Protein AF-A0A5C5ZCF5-F1 (afdb_monomer_lite)

Radius of gyration: 20.52 Å; chains: 1; bounding box: 56×76×34 Å

Structure (mmCIF, N/CA/C/O backbone):
data_AF-A0A5C5ZCF5-F1
#
_entry.id   AF-A0A5C5ZCF5-F1
#
loop_
_atom_site.group_PDB
_atom_site.id
_atom_site.type_symbol
_atom_site.label_atom_id
_atom_site.label_alt_id
_atom_site.label_comp_id
_atom_site.label_asym_id
_atom_site.label_entity_id
_atom_site.label_seq_id
_atom_site.pdbx_PDB_ins_code
_atom_site.Cartn_x
_atom_site.Cartn_y
_atom_site.Cartn_z
_atom_site.occupancy
_atom_site.B_iso_or_equiv
_atom_site.auth_seq_id
_atom_site.auth_comp_id
_atom_site.auth_asym_id
_atom_site.auth_atom_id
_atom_site.pdbx_PDB_model_num
ATOM 1 N N . MET A 1 1 ? 42.277 56.456 14.466 1.00 40.09 1 MET A N 1
ATOM 2 C CA . MET A 1 1 ? 41.122 57.113 13.826 1.00 40.09 1 MET A CA 1
ATOM 3 C C . MET A 1 1 ? 40.546 56.135 12.824 1.00 40.09 1 MET A C 1
ATOM 5 O O . MET A 1 1 ? 41.273 55.761 11.919 1.00 40.09 1 MET A O 1
ATOM 9 N N . ALA A 1 2 ? 39.289 55.766 13.077 1.00 39.72 2 ALA A N 1
ATOM 10 C CA . ALA A 1 2 ? 38.264 55.241 12.176 1.00 39.72 2 ALA A CA 1
ATOM 11 C C . ALA A 1 2 ? 38.508 53.927 11.408 1.00 39.72 2 ALA A C 1
ATOM 13 O O . ALA A 1 2 ? 39.252 53.865 10.434 1.00 39.72 2 ALA A O 1
ATOM 14 N N . ASP A 1 3 ? 37.764 52.931 11.889 1.00 44.78 3 ASP A N 1
ATOM 15 C CA . ASP A 1 3 ? 37.125 51.783 11.245 1.00 44.78 3 ASP A CA 1
ATOM 16 C C . ASP A 1 3 ? 36.861 51.855 9.736 1.00 44.78 3 ASP A C 1
ATOM 18 O O . ASP A 1 3 ? 36.476 52.898 9.207 1.00 44.78 3 ASP A O 1
ATOM 22 N N . SER A 1 4 ? 36.898 50.682 9.092 1.00 48.44 4 SER A N 1
ATOM 23 C CA . SER A 1 4 ? 35.783 50.180 8.270 1.00 48.44 4 SER A CA 1
ATOM 24 C C . SER A 1 4 ? 35.923 48.671 8.041 1.00 48.44 4 SER A C 1
ATOM 26 O O . SER A 1 4 ? 36.793 48.210 7.304 1.00 48.44 4 SER A O 1
ATOM 28 N N . GLU A 1 5 ? 35.039 47.922 8.698 1.00 48.03 5 GLU A N 1
ATOM 29 C CA . GLU A 1 5 ? 34.629 46.556 8.372 1.00 48.03 5 GLU A CA 1
ATOM 30 C C . GLU A 1 5 ? 33.968 46.494 6.988 1.00 48.03 5 GLU A C 1
ATOM 32 O O . GLU A 1 5 ? 33.238 47.412 6.614 1.00 48.03 5 GLU A O 1
ATOM 37 N N . THR A 1 6 ? 34.102 45.368 6.280 1.00 48.59 6 THR A N 1
ATOM 38 C CA . THR A 1 6 ? 32.954 44.750 5.588 1.00 48.59 6 THR A CA 1
ATOM 39 C C . THR A 1 6 ? 33.188 43.242 5.409 1.00 48.59 6 THR A C 1
ATOM 41 O O . THR A 1 6 ? 33.956 42.814 4.549 1.00 48.59 6 THR A O 1
ATOM 44 N N . GLU A 1 7 ? 32.504 42.436 6.223 1.00 46.28 7 GLU A N 1
ATOM 45 C CA . GLU A 1 7 ? 32.119 41.055 5.902 1.00 46.28 7 GLU A CA 1
ATOM 46 C C . GLU A 1 7 ? 30.959 41.045 4.888 1.00 46.28 7 GLU A C 1
ATOM 48 O O . GLU A 1 7 ? 30.060 41.881 4.981 1.00 46.28 7 GLU A O 1
ATOM 53 N N . ASN A 1 8 ? 30.933 40.065 3.974 1.00 44.69 8 ASN A N 1
ATOM 54 C CA . ASN A 1 8 ? 29.743 39.294 3.546 1.00 44.69 8 ASN A CA 1
ATOM 55 C C . ASN A 1 8 ? 30.145 38.350 2.394 1.00 44.69 8 ASN A C 1
ATOM 57 O O . ASN A 1 8 ? 30.668 38.793 1.380 1.00 44.69 8 ASN A O 1
ATOM 61 N N . LYS A 1 9 ? 30.133 37.028 2.606 1.00 41.59 9 LYS A N 1
ATOM 62 C CA . LYS A 1 9 ? 29.001 36.081 2.491 1.00 41.59 9 LYS A CA 1
ATOM 63 C C . LYS A 1 9 ? 28.626 35.708 1.048 1.00 41.59 9 LYS A C 1
ATOM 65 O O . LYS A 1 9 ? 28.155 36.545 0.290 1.00 41.59 9 LYS A O 1
ATOM 70 N N . ALA A 1 10 ? 28.658 34.390 0.831 1.00 39.53 10 ALA A N 1
ATOM 71 C CA . ALA A 1 10 ? 27.589 33.561 0.263 1.00 39.53 10 ALA A CA 1
ATOM 72 C C . ALA A 1 10 ? 27.870 32.847 -1.072 1.00 39.53 10 ALA A C 1
ATOM 74 O O . ALA A 1 10 ? 28.070 33.462 -2.112 1.00 39.53 10 ALA A O 1
ATOM 75 N N . ASN A 1 11 ? 27.667 31.528 -0.975 1.00 41.69 11 ASN A N 1
ATOM 76 C CA . ASN A 1 11 ? 27.017 30.647 -1.941 1.00 41.69 11 ASN A CA 1
ATOM 77 C C . ASN A 1 11 ? 27.797 30.243 -3.192 1.00 41.69 11 ASN A C 1
ATOM 79 O O . ASN A 1 11 ? 27.479 30.659 -4.304 1.00 41.69 11 ASN A O 1
ATOM 83 N N . GLU A 1 12 ? 28.675 29.257 -3.023 1.00 41.84 12 GLU A N 1
ATOM 84 C CA . GLU A 1 12 ? 28.749 28.186 -4.015 1.00 41.84 12 GLU A CA 1
ATOM 85 C C . GLU A 1 12 ? 27.513 27.302 -3.823 1.00 41.84 12 GLU A C 1
ATOM 87 O O . GLU A 1 12 ? 27.384 26.560 -2.852 1.00 41.84 12 GLU A O 1
ATOM 92 N N . ALA A 1 13 ? 26.539 27.486 -4.711 1.00 44.12 13 ALA A N 1
ATOM 93 C CA . ALA A 1 13 ? 25.426 26.570 -4.854 1.00 44.12 13 ALA A CA 1
ATOM 94 C C . ALA A 1 13 ? 25.980 25.236 -5.367 1.00 44.12 13 ALA A C 1
ATOM 96 O O . ALA A 1 13 ? 26.372 25.137 -6.531 1.00 44.12 13 ALA A O 1
ATOM 97 N N . GLU A 1 14 ? 26.006 24.220 -4.505 1.00 42.81 14 GLU A N 1
ATOM 98 C CA . GLU A 1 14 ? 26.050 22.829 -4.943 1.00 42.81 14 GLU A CA 1
ATOM 99 C C . GLU A 1 14 ? 24.808 22.580 -5.803 1.00 42.81 14 GLU A C 1
ATOM 101 O O . GLU A 1 14 ? 23.686 22.432 -5.319 1.00 42.81 14 GLU A O 1
ATOM 106 N N . GLN A 1 15 ? 25.008 22.610 -7.117 1.00 41.00 15 GLN A N 1
ATOM 107 C CA . GLN A 1 15 ? 24.071 22.050 -8.073 1.00 41.00 15 GLN A CA 1
ATOM 108 C C . GLN A 1 15 ? 24.163 20.532 -7.939 1.00 41.00 15 GLN A C 1
ATOM 110 O O . GLN A 1 15 ? 25.012 19.894 -8.559 1.00 41.00 15 GLN A O 1
ATOM 115 N N . THR A 1 16 ? 23.305 19.954 -7.102 1.00 42.56 16 THR A N 1
ATOM 116 C CA . THR A 1 16 ? 23.025 18.520 -7.157 1.00 42.56 16 THR A CA 1
ATOM 117 C C . THR A 1 16 ? 22.514 18.212 -8.568 1.00 42.56 16 THR A C 1
ATOM 119 O O . THR A 1 16 ? 21.609 18.914 -9.035 1.00 42.56 16 THR A O 1
ATOM 122 N N . PRO A 1 17 ? 23.074 1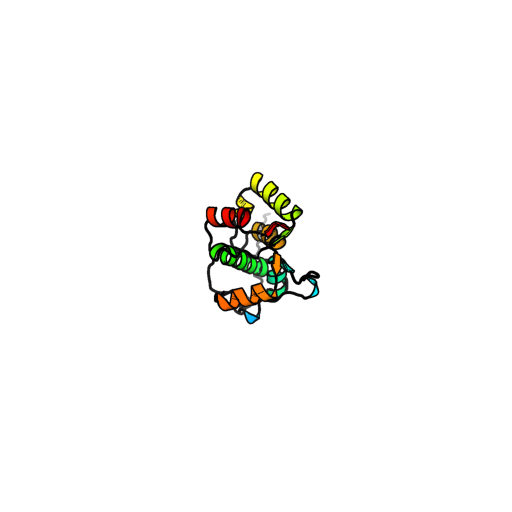7.223 -9.285 1.00 45.00 17 PRO A N 1
ATOM 123 C CA . PRO A 1 17 ? 22.529 16.831 -10.571 1.00 45.00 17 PRO A CA 1
ATOM 124 C C . PRO A 1 17 ? 21.092 16.363 -10.347 1.00 45.00 17 PRO A C 1
ATOM 126 O O . PRO A 1 17 ? 20.845 15.470 -9.540 1.00 45.00 17 PRO A O 1
ATOM 129 N N . GLU A 1 18 ? 20.148 16.989 -11.044 1.00 49.78 18 GLU A N 1
ATOM 130 C CA . GLU A 1 18 ? 18.781 16.500 -11.185 1.00 49.78 18 GLU A CA 1
ATOM 131 C C . GLU A 1 18 ? 18.866 15.210 -12.010 1.00 49.78 18 GLU A C 1
ATOM 133 O O . GLU A 1 18 ? 18.818 15.209 -13.241 1.00 49.78 18 GLU A O 1
ATOM 138 N N . GLU A 1 19 ? 19.161 14.112 -11.318 1.00 48.47 19 GLU A N 1
ATOM 139 C CA . GLU A 1 19 ? 19.247 12.784 -11.897 1.00 48.47 19 GLU A CA 1
ATOM 140 C C . GLU A 1 19 ? 17.860 12.459 -12.451 1.00 48.47 19 GLU A C 1
ATOM 142 O O . GLU A 1 19 ? 16.873 12.386 -11.719 1.00 48.47 19 GLU A O 1
ATOM 147 N N . ALA A 1 20 ? 17.763 12.378 -13.778 1.00 47.31 20 ALA A N 1
ATOM 148 C CA . ALA A 1 20 ? 16.520 12.082 -14.465 1.00 47.31 20 ALA A CA 1
ATOM 149 C C . ALA A 1 20 ? 16.037 10.691 -14.035 1.00 47.31 20 ALA A C 1
ATOM 151 O O . ALA A 1 20 ? 16.487 9.676 -14.570 1.00 47.31 20 ALA A O 1
ATOM 152 N N . VAL A 1 21 ? 15.135 10.657 -13.051 1.00 57.56 21 VAL A N 1
ATOM 153 C CA . VAL A 1 21 ? 14.506 9.438 -12.541 1.00 57.56 21 VAL A CA 1
ATOM 154 C C . VAL A 1 21 ? 13.840 8.740 -13.721 1.00 57.56 21 VAL A C 1
ATOM 156 O O . VAL A 1 21 ? 12.888 9.257 -14.315 1.00 57.56 21 VAL A O 1
ATOM 159 N N . GLN A 1 22 ? 14.374 7.582 -14.111 1.00 59.97 22 GLN A N 1
ATOM 160 C CA . GLN A 1 22 ? 13.768 6.797 -15.176 1.00 59.97 22 GLN A CA 1
ATOM 161 C C . GLN A 1 22 ? 12.351 6.390 -14.748 1.00 59.97 22 GLN A C 1
ATOM 163 O O . GLN A 1 22 ? 12.133 6.015 -13.594 1.00 59.97 22 GLN A O 1
ATOM 168 N N . PRO A 1 23 ? 11.356 6.481 -15.645 1.00 75.56 23 PRO A N 1
ATOM 169 C CA . PRO A 1 23 ? 9.981 6.199 -15.277 1.00 75.56 23 PRO A CA 1
ATOM 170 C C . PRO A 1 23 ? 9.802 4.713 -14.940 1.00 75.56 23 PRO A C 1
ATOM 172 O O . PRO A 1 23 ? 9.910 3.862 -15.819 1.00 75.56 23 PRO A O 1
ATOM 175 N N . LEU A 1 24 ? 9.476 4.420 -13.676 1.00 83.62 24 LEU A N 1
ATOM 176 C CA . LEU A 1 24 ? 9.179 3.063 -13.201 1.00 83.62 24 LEU A CA 1
ATOM 177 C C . LEU A 1 24 ? 8.043 2.405 -13.998 1.00 83.62 24 LEU A C 1
ATOM 179 O O . LEU A 1 24 ? 6.953 2.965 -14.148 1.00 83.62 24 LEU A O 1
ATOM 183 N N . THR A 1 25 ? 8.259 1.171 -14.427 1.00 87.19 25 THR A N 1
ATOM 184 C CA . THR A 1 25 ? 7.290 0.322 -15.120 1.00 87.19 25 THR A CA 1
ATOM 185 C C . THR A 1 25 ? 6.807 -0.821 -14.223 1.00 87.19 25 THR A C 1
ATOM 187 O O . THR A 1 25 ? 7.329 -1.069 -13.140 1.00 87.19 25 THR A O 1
ATOM 190 N N . LEU A 1 26 ? 5.786 -1.560 -14.669 1.00 86.94 26 LEU A N 1
ATOM 191 C CA . LEU A 1 26 ? 5.315 -2.757 -13.957 1.00 86.94 26 LEU A CA 1
ATOM 192 C C . LEU A 1 26 ? 6.383 -3.854 -13.834 1.00 86.94 26 LEU A C 1
ATOM 194 O O . LEU A 1 26 ? 6.322 -4.666 -12.907 1.00 86.94 26 LEU A O 1
ATOM 198 N N . ALA A 1 27 ? 7.334 -3.897 -14.771 1.00 86.56 27 ALA A N 1
ATOM 199 C CA . ALA A 1 27 ? 8.421 -4.865 -14.742 1.00 86.56 27 ALA A CA 1
ATOM 200 C C . ALA A 1 27 ? 9.365 -4.615 -13.558 1.00 86.56 27 ALA A C 1
ATOM 202 O O . ALA A 1 27 ? 9.892 -5.582 -13.010 1.00 86.56 27 ALA A O 1
ATOM 203 N N . ASP A 1 28 ? 9.491 -3.353 -13.139 1.00 90.69 28 ASP A N 1
ATOM 204 C CA . ASP A 1 28 ? 10.381 -2.923 -12.061 1.00 90.69 28 ASP A CA 1
ATOM 205 C C . ASP A 1 28 ? 9.821 -3.242 -10.672 1.00 90.69 28 ASP A C 1
ATOM 207 O O . ASP A 1 28 ? 10.592 -3.369 -9.725 1.00 90.69 28 ASP A O 1
ATOM 211 N N . ILE A 1 29 ? 8.497 -3.430 -10.550 1.00 92.12 29 ILE A N 1
ATOM 212 C CA . ILE A 1 29 ? 7.858 -3.826 -9.289 1.00 92.12 29 ILE A CA 1
ATOM 213 C C . ILE A 1 29 ? 8.346 -5.218 -8.895 1.00 92.12 29 ILE A C 1
ATOM 215 O O . ILE A 1 29 ? 7.964 -6.216 -9.519 1.00 92.12 29 ILE A O 1
ATOM 219 N N . LYS A 1 30 ? 9.166 -5.263 -7.845 1.00 92.69 30 LYS A N 1
ATOM 220 C CA . LYS A 1 30 ? 9.839 -6.465 -7.357 1.00 92.69 30 LYS A CA 1
ATOM 221 C C . LYS A 1 30 ? 9.897 -6.496 -5.828 1.00 92.69 30 LYS A C 1
ATOM 223 O O . LYS A 1 30 ? 9.977 -5.451 -5.191 1.00 92.69 30 LYS A O 1
ATOM 228 N N . ALA A 1 31 ? 9.886 -7.699 -5.264 1.00 92.06 31 ALA A N 1
ATOM 229 C CA . ALA A 1 31 ? 10.212 -7.966 -3.864 1.00 92.06 31 ALA A CA 1
ATOM 230 C C . ALA A 1 31 ? 11.523 -8.758 -3.781 1.00 92.06 31 ALA A C 1
ATOM 232 O O . ALA A 1 31 ? 11.841 -9.514 -4.707 1.00 92.06 31 ALA A O 1
ATOM 233 N N . SER A 1 32 ? 12.277 -8.594 -2.692 1.00 91.25 32 SER A N 1
ATOM 234 C CA . SER A 1 32 ? 13.382 -9.505 -2.393 1.00 91.25 32 SER A CA 1
ATOM 235 C C . SER A 1 32 ? 12.826 -10.827 -1.864 1.00 91.25 32 SER A C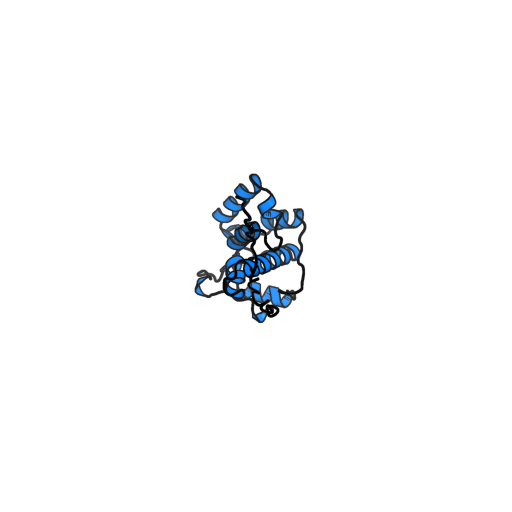 1
ATOM 237 O O . SER A 1 32 ? 11.910 -10.796 -1.044 1.00 91.25 32 SER A O 1
ATOM 239 N N . PRO A 1 33 ? 13.368 -11.989 -2.272 1.00 90.31 33 PRO A N 1
ATOM 240 C CA . PRO A 1 33 ? 12.976 -13.270 -1.690 1.00 90.31 33 PRO A CA 1
ATOM 241 C C . PRO A 1 33 ? 13.186 -13.348 -0.172 1.00 90.31 33 PRO A C 1
ATOM 243 O O . PRO A 1 33 ? 12.543 -14.161 0.475 1.00 90.31 33 PRO A O 1
ATOM 246 N N . GLU A 1 34 ? 14.084 -12.533 0.392 1.00 93.12 34 GLU A N 1
ATOM 247 C CA . GLU A 1 34 ? 14.348 -12.490 1.840 1.00 93.12 34 GLU A CA 1
ATOM 248 C C . GLU A 1 34 ? 13.279 -11.726 2.637 1.00 93.12 34 GLU A C 1
ATOM 250 O O . GLU A 1 34 ? 13.153 -11.928 3.841 1.00 93.12 34 GLU A O 1
ATOM 255 N N . ASP A 1 35 ? 12.501 -10.885 1.953 1.00 92.88 35 ASP A N 1
ATOM 256 C CA . ASP A 1 35 ? 11.399 -10.106 2.523 1.00 92.88 35 ASP A CA 1
ATOM 257 C C . ASP A 1 35 ? 10.051 -10.825 2.408 1.00 92.88 35 ASP A C 1
ATOM 259 O O . ASP A 1 35 ? 9.027 -10.297 2.852 1.00 92.88 35 ASP A O 1
ATOM 263 N N . MET A 1 36 ? 10.046 -11.991 1.760 1.00 94.25 36 MET A N 1
ATOM 264 C CA . MET A 1 36 ? 8.880 -12.850 1.637 1.00 94.25 36 MET A CA 1
ATOM 265 C C . MET A 1 36 ? 8.875 -13.854 2.785 1.00 94.25 36 MET A C 1
ATOM 267 O O . MET A 1 36 ? 9.908 -14.443 3.108 1.00 94.25 36 MET A O 1
ATOM 271 N N . ASP A 1 37 ? 7.711 -14.064 3.388 1.00 93.12 37 ASP A N 1
ATOM 272 C CA . ASP A 1 37 ? 7.546 -15.111 4.391 1.00 93.12 37 ASP A CA 1
ATOM 273 C C . ASP A 1 37 ? 7.451 -16.516 3.760 1.00 93.12 37 ASP A C 1
ATOM 275 O O . ASP A 1 37 ? 7.549 -16.699 2.541 1.00 93.12 37 ASP A O 1
ATOM 279 N N . GLU A 1 38 ? 7.270 -17.533 4.608 1.00 92.12 38 GLU A N 1
ATOM 280 C CA . GLU A 1 38 ? 7.184 -18.940 4.191 1.00 92.12 38 GLU A CA 1
ATOM 281 C C . GLU A 1 38 ? 5.998 -19.224 3.250 1.00 92.12 38 GLU A C 1
ATOM 283 O O . GLU A 1 38 ? 6.062 -20.159 2.448 1.00 92.12 38 GLU A O 1
ATOM 288 N N . ASP A 1 39 ? 4.951 -18.396 3.307 1.00 91.94 39 ASP A N 1
ATOM 289 C CA . ASP A 1 39 ? 3.732 -18.509 2.507 1.00 91.94 39 ASP A CA 1
ATOM 290 C C . ASP A 1 39 ? 3.749 -17.590 1.263 1.00 91.94 39 ASP A C 1
ATOM 292 O O . ASP A 1 39 ? 2.830 -17.613 0.437 1.00 91.94 39 ASP A O 1
ATOM 296 N N . GLY A 1 40 ? 4.821 -16.813 1.075 1.00 94.38 40 GLY A N 1
ATOM 297 C CA . GLY A 1 40 ? 5.023 -15.920 -0.063 1.00 94.38 40 GLY A CA 1
ATOM 298 C C . GLY A 1 40 ? 4.302 -14.572 0.050 1.00 94.38 40 GLY A C 1
ATOM 299 O O . GLY A 1 40 ? 4.057 -13.917 -0.976 1.00 94.38 40 GLY A O 1
ATOM 300 N N . PHE A 1 41 ? 3.956 -14.153 1.265 1.00 96.06 41 PHE A N 1
ATOM 301 C CA . PHE A 1 41 ? 3.462 -12.814 1.558 1.00 96.06 41 PHE A CA 1
ATOM 302 C C . PHE A 1 41 ? 4.613 -11.840 1.765 1.00 96.06 41 PHE A C 1
ATOM 304 O O . PHE A 1 41 ? 5.702 -12.194 2.206 1.00 96.06 41 PHE A O 1
ATOM 311 N N . VAL A 1 42 ? 4.363 -10.585 1.412 1.00 97.50 42 VAL A N 1
ATOM 312 C CA . VAL A 1 42 ? 5.310 -9.482 1.571 1.00 97.50 42 VAL A CA 1
ATOM 313 C C . VAL A 1 42 ? 4.538 -8.187 1.793 1.00 97.50 42 VAL A C 1
ATOM 315 O O . VAL A 1 42 ? 3.455 -7.991 1.230 1.00 97.50 42 VAL A O 1
ATOM 318 N N . SER A 1 43 ? 5.087 -7.285 2.604 1.00 97.94 43 SER A N 1
ATOM 319 C CA . SER A 1 43 ? 4.474 -5.979 2.840 1.00 97.94 43 SER A CA 1
ATOM 320 C C . SER A 1 43 ? 4.557 -5.084 1.599 1.00 97.94 43 SER A C 1
ATOM 322 O O . SER A 1 43 ? 5.527 -5.116 0.833 1.00 97.94 43 SER A O 1
ATOM 324 N N . LEU A 1 44 ? 3.558 -4.220 1.404 1.00 97.88 44 LEU A N 1
ATOM 325 C CA . LEU A 1 44 ? 3.593 -3.211 0.340 1.00 97.88 44 LEU A CA 1
ATOM 326 C C . LEU A 1 44 ? 4.801 -2.280 0.484 1.00 97.88 44 LEU A C 1
ATOM 328 O O . LEU A 1 44 ? 5.324 -1.806 -0.526 1.00 97.88 44 LEU A O 1
ATOM 332 N N . TRP A 1 45 ? 5.245 -2.033 1.720 1.00 98.00 45 TRP A N 1
ATOM 333 C CA . TRP A 1 45 ? 6.460 -1.273 1.986 1.00 98.00 45 TRP A CA 1
ATOM 334 C C . TRP A 1 45 ? 7.703 -1.972 1.437 1.00 98.00 45 TRP A C 1
ATOM 336 O O . TRP A 1 45 ? 8.453 -1.343 0.699 1.00 98.00 45 TRP A O 1
ATOM 346 N N . ASN A 1 46 ? 7.895 -3.262 1.714 1.00 97.75 46 ASN A N 1
ATO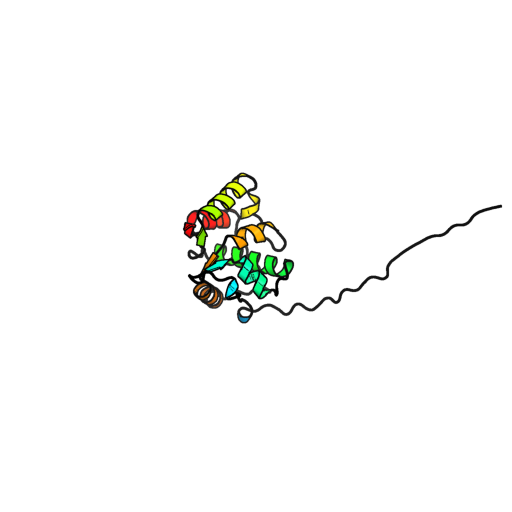M 347 C CA . ASN A 1 46 ? 9.065 -4.010 1.245 1.00 97.75 46 ASN A CA 1
ATOM 348 C C . ASN A 1 46 ? 9.105 -4.101 -0.285 1.00 97.75 46 ASN A C 1
ATOM 350 O O . ASN A 1 46 ? 10.154 -3.868 -0.888 1.00 97.75 46 ASN A O 1
ATOM 354 N N . ILE A 1 47 ? 7.953 -4.322 -0.935 1.00 97.56 47 ILE A N 1
ATOM 355 C CA . ILE A 1 47 ? 7.848 -4.247 -2.402 1.00 97.56 47 ILE A CA 1
ATOM 356 C C . ILE A 1 47 ? 8.308 -2.872 -2.896 1.00 97.56 47 ILE A C 1
ATOM 358 O O . ILE A 1 47 ? 9.121 -2.775 -3.816 1.00 97.56 47 ILE A O 1
ATOM 362 N N . ALA A 1 48 ? 7.775 -1.794 -2.316 1.00 96.88 48 ALA A N 1
ATOM 363 C CA . ALA A 1 48 ? 8.090 -0.446 -2.764 1.00 96.88 48 ALA A CA 1
ATOM 364 C C . ALA A 1 48 ? 9.563 -0.090 -2.517 1.00 96.88 48 ALA A C 1
ATOM 366 O O . ALA A 1 48 ? 10.218 0.438 -3.412 1.00 96.88 48 ALA A O 1
ATOM 367 N N . SER A 1 49 ? 10.093 -0.442 -1.346 1.00 96.62 49 SER A N 1
ATOM 368 C CA . SER A 1 49 ? 11.480 -0.198 -0.962 1.00 96.62 49 SER A CA 1
ATOM 369 C C . SER A 1 49 ? 12.447 -0.927 -1.887 1.00 96.62 49 SER A C 1
ATOM 371 O O . SER A 1 49 ? 13.340 -0.304 -2.452 1.00 96.62 49 SER A O 1
ATOM 373 N N . HIS A 1 50 ? 12.225 -2.217 -2.159 1.00 95.94 50 HIS A N 1
ATOM 374 C CA . HIS A 1 50 ? 13.071 -2.961 -3.095 1.00 95.94 50 HIS A CA 1
ATOM 375 C C . HIS A 1 50 ? 12.929 -2.514 -4.546 1.00 95.94 50 HIS A C 1
ATOM 377 O O . HIS A 1 50 ? 13.903 -2.563 -5.298 1.00 95.94 50 HIS A O 1
ATOM 383 N N . THR A 1 51 ? 11.740 -2.083 -4.960 1.00 94.94 51 THR A N 1
ATOM 384 C CA . THR A 1 51 ? 11.524 -1.528 -6.304 1.00 94.94 51 THR A CA 1
ATOM 385 C C . THR A 1 51 ? 12.297 -0.224 -6.501 1.00 94.94 51 THR A C 1
ATOM 387 O O . THR A 1 51 ? 12.794 0.030 -7.593 1.00 94.94 51 THR A O 1
ATOM 390 N N . CYS A 1 52 ? 12.418 0.577 -5.444 1.00 94.44 52 CYS A N 1
ATOM 391 C CA . CYS A 1 52 ? 13.064 1.886 -5.456 1.00 94.44 52 CYS A CA 1
ATOM 392 C C . CYS A 1 52 ? 14.495 1.864 -4.896 1.00 94.44 52 CYS A C 1
ATOM 394 O O . CYS A 1 52 ? 14.976 2.895 -4.441 1.00 94.44 52 CYS A O 1
ATOM 396 N N . ASP A 1 53 ? 15.159 0.703 -4.886 1.00 93.38 53 ASP A N 1
ATOM 397 C CA . ASP A 1 53 ? 16.535 0.532 -4.397 1.00 93.38 53 ASP A CA 1
ATOM 398 C C . ASP A 1 53 ? 16.775 1.156 -3.001 1.00 93.38 53 ASP A C 1
ATOM 400 O O . ASP A 1 53 ? 17.826 1.724 -2.713 1.00 93.38 53 ASP A O 1
ATOM 404 N N . GLN A 1 54 ? 15.777 1.021 -2.120 1.00 92.25 54 GLN A N 1
ATOM 405 C CA . GLN A 1 54 ? 15.736 1.532 -0.744 1.00 92.25 54 GLN A CA 1
ATOM 406 C C . GLN A 1 54 ? 15.724 3.072 -0.625 1.00 92.25 54 GLN A C 1
ATOM 408 O O . GLN A 1 54 ? 15.923 3.617 0.464 1.00 92.25 54 GLN A O 1
ATOM 413 N N . ASP A 1 55 ? 15.435 3.798 -1.710 1.00 95.38 55 ASP A N 1
ATOM 414 C CA . ASP A 1 55 ? 15.120 5.227 -1.653 1.00 95.38 55 ASP A CA 1
ATOM 415 C C . ASP A 1 55 ? 13.769 5.430 -0.955 1.00 95.38 55 ASP A C 1
ATOM 417 O O . ASP A 1 55 ? 12.704 5.159 -1.511 1.00 95.38 55 ASP A O 1
ATOM 421 N N . ILE A 1 56 ? 13.816 5.953 0.272 1.00 94.81 56 ILE A N 1
ATOM 422 C CA . ILE A 1 56 ? 12.645 6.168 1.130 1.00 94.81 56 ILE A CA 1
ATOM 423 C C . ILE A 1 56 ? 11.602 7.078 0.468 1.00 94.81 56 ILE A C 1
ATOM 425 O O . ILE A 1 56 ? 10.400 6.864 0.631 1.00 94.81 56 ILE A O 1
ATOM 429 N N . VAL A 1 57 ? 12.025 8.115 -0.257 1.00 94.69 57 VAL A N 1
ATOM 430 C CA . VAL A 1 57 ? 11.102 9.086 -0.860 1.00 94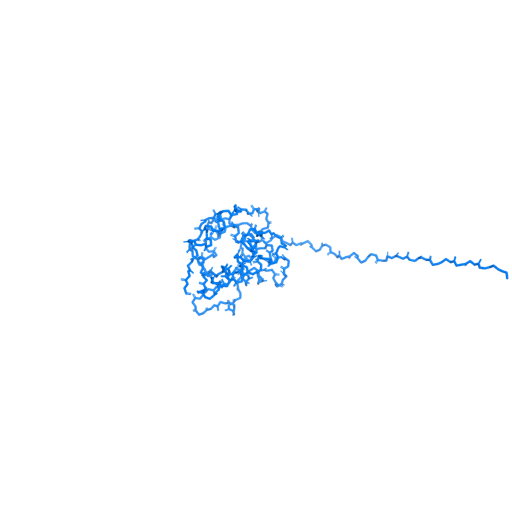.69 57 VAL A CA 1
ATOM 431 C C . VAL A 1 57 ? 10.353 8.432 -2.015 1.00 94.69 57 VAL A C 1
ATOM 433 O O . VAL A 1 57 ? 9.122 8.518 -2.073 1.00 94.69 57 VAL A O 1
ATOM 436 N N . GLN A 1 58 ? 11.075 7.734 -2.890 1.00 94.25 58 GLN A N 1
ATOM 437 C CA . GLN A 1 58 ? 10.485 7.021 -4.022 1.00 94.25 58 GLN A CA 1
ATOM 438 C C . GLN A 1 58 ? 9.642 5.823 -3.564 1.00 94.25 58 GLN A C 1
ATOM 440 O O . GLN A 1 58 ? 8.523 5.639 -4.051 1.00 94.25 58 GLN A O 1
ATOM 445 N N . ALA A 1 59 ? 10.117 5.066 -2.572 1.00 95.94 59 ALA A N 1
ATOM 446 C CA . ALA A 1 59 ? 9.391 3.952 -1.973 1.00 95.94 59 ALA A CA 1
ATOM 447 C C . ALA A 1 59 ? 8.069 4.422 -1.359 1.00 95.94 59 ALA A C 1
ATOM 449 O O . ALA A 1 59 ? 7.014 3.857 -1.641 1.00 95.94 59 ALA A O 1
ATOM 450 N N . ARG A 1 60 ? 8.084 5.519 -0.595 1.00 96.62 60 ARG A N 1
ATOM 451 C CA . ARG A 1 60 ? 6.870 6.118 -0.028 1.00 96.62 60 ARG A CA 1
ATOM 452 C C . ARG A 1 60 ? 5.901 6.583 -1.105 1.00 96.62 60 ARG A C 1
ATOM 454 O O . ARG A 1 60 ? 4.689 6.387 -0.980 1.00 96.62 60 ARG A O 1
ATOM 461 N N . GLU A 1 61 ? 6.401 7.200 -2.172 1.00 95.56 61 GLU A N 1
ATOM 462 C CA . GLU A 1 61 ? 5.554 7.586 -3.297 1.00 95.56 61 GLU A CA 1
ATOM 463 C C . GLU A 1 61 ? 4.877 6.358 -3.923 1.00 95.56 61 GLU A C 1
ATOM 465 O O . GLU A 1 61 ? 3.649 6.352 -4.082 1.00 95.56 61 GLU A O 1
ATOM 470 N N . LEU A 1 62 ? 5.643 5.308 -4.219 1.00 96.12 62 LEU A N 1
ATOM 471 C CA . LEU A 1 62 ? 5.134 4.068 -4.798 1.00 96.12 62 LEU A CA 1
ATOM 472 C C . LEU A 1 62 ? 4.148 3.355 -3.860 1.00 96.12 62 LEU A C 1
ATOM 474 O O . LEU A 1 62 ? 3.054 2.996 -4.295 1.00 96.12 62 LEU A O 1
ATOM 478 N N . ALA A 1 63 ? 4.467 3.229 -2.573 1.00 97.31 63 ALA A N 1
ATOM 479 C CA . ALA A 1 63 ? 3.592 2.644 -1.560 1.00 97.31 63 ALA A CA 1
ATOM 480 C C . ALA A 1 63 ? 2.255 3.396 -1.460 1.00 97.31 63 ALA A C 1
ATOM 482 O O . ALA A 1 63 ? 1.191 2.775 -1.439 1.00 97.31 63 ALA A O 1
ATOM 483 N N . SER A 1 64 ? 2.274 4.735 -1.505 1.00 96.75 64 SER A N 1
ATOM 484 C CA . SER A 1 64 ? 1.045 5.544 -1.495 1.00 96.75 64 SER A CA 1
ATOM 485 C C . SER A 1 64 ? 0.158 5.259 -2.713 1.00 96.75 64 SER A C 1
ATOM 487 O O . SER A 1 64 ? -1.070 5.151 -2.594 1.00 96.75 64 SER A O 1
ATOM 489 N N . LYS A 1 65 ? 0.780 5.086 -3.890 1.00 96.19 65 LYS A N 1
ATOM 490 C CA . LYS A 1 65 ? 0.099 4.756 -5.146 1.00 96.19 65 LYS A CA 1
ATOM 491 C C . LYS A 1 65 ? -0.495 3.354 -5.086 1.00 96.19 65 LYS A C 1
ATOM 493 O O . LYS A 1 65 ? -1.646 3.191 -5.489 1.00 96.19 65 LYS A O 1
ATOM 498 N N . LEU A 1 66 ? 0.245 2.379 -4.559 1.00 97.12 66 LEU A N 1
ATOM 499 C CA . LEU A 1 66 ? -0.222 1.006 -4.367 1.00 97.12 66 LEU A CA 1
ATOM 500 C C . LEU A 1 66 ? -1.420 0.954 -3.414 1.00 97.12 66 LEU A C 1
ATOM 502 O O . LEU A 1 66 ? -2.473 0.462 -3.815 1.00 97.12 66 LEU A O 1
ATOM 506 N N . LEU A 1 67 ? -1.322 1.546 -2.219 1.00 96.88 67 LEU A N 1
ATOM 507 C CA . LEU A 1 67 ? -2.426 1.606 -1.250 1.00 96.88 67 LEU A CA 1
ATOM 508 C C . LEU A 1 67 ? -3.687 2.228 -1.858 1.00 96.88 67 LEU A C 1
ATOM 510 O O . LEU A 1 67 ? -4.773 1.647 -1.806 1.00 96.88 67 LEU A O 1
ATOM 514 N N . CYS A 1 68 ? -3.555 3.398 -2.491 1.00 96.44 68 CYS A N 1
ATOM 515 C CA . CYS A 1 68 ? -4.695 4.062 -3.117 1.00 96.44 68 CYS A CA 1
ATOM 516 C C . CYS A 1 68 ? -5.269 3.259 -4.291 1.00 96.44 68 CYS A C 1
ATOM 518 O O . CYS A 1 68 ? -6.481 3.287 -4.508 1.00 96.44 68 CYS A O 1
ATOM 520 N N . PHE A 1 69 ? -4.430 2.567 -5.063 1.00 96.38 69 PHE A N 1
ATOM 521 C CA . PHE A 1 69 ? -4.879 1.739 -6.176 1.00 96.38 69 PHE A CA 1
ATOM 522 C C . PHE A 1 69 ? -5.650 0.509 -5.701 1.00 96.38 69 PHE A C 1
ATOM 524 O O . PHE A 1 69 ? -6.750 0.271 -6.199 1.00 96.38 69 PHE A O 1
ATOM 531 N N . LEU A 1 70 ? -5.107 -0.230 -4.731 1.00 96.62 70 LEU A N 1
ATOM 532 C CA . LEU A 1 70 ? -5.736 -1.422 -4.161 1.00 96.62 70 LEU A CA 1
ATOM 533 C C . LEU A 1 70 ? -7.070 -1.077 -3.500 1.00 96.62 70 LEU A C 1
ATOM 535 O O . LEU A 1 70 ? -8.084 -1.700 -3.807 1.00 96.62 70 LEU A O 1
ATOM 539 N N . CYS A 1 71 ? -7.098 -0.011 -2.697 1.00 96.38 71 CYS A N 1
ATOM 540 C CA . CYS A 1 71 ? -8.328 0.506 -2.104 1.00 96.38 71 CYS A CA 1
ATOM 541 C C . CYS A 1 71 ? -9.358 0.883 -3.177 1.00 96.38 71 CYS A C 1
ATOM 543 O O . CYS A 1 71 ? -10.499 0.443 -3.126 1.00 96.38 71 CYS A O 1
ATOM 545 N N . LYS A 1 72 ? -8.961 1.625 -4.220 1.00 95.19 72 LYS A N 1
ATOM 546 C CA . LYS A 1 72 ? -9.867 2.003 -5.322 1.00 95.19 72 LYS A CA 1
ATOM 547 C C . LYS A 1 72 ? -10.421 0.797 -6.089 1.00 95.19 72 LYS A C 1
ATOM 549 O O . LYS A 1 72 ? -11.465 0.908 -6.734 1.00 95.19 72 LYS A O 1
ATOM 554 N N . LYS A 1 73 ? -9.702 -0.323 -6.084 1.00 95.19 73 LYS A N 1
ATOM 555 C CA . LYS A 1 73 ? -10.107 -1.572 -6.728 1.00 95.19 73 LYS A CA 1
ATOM 556 C C . LYS A 1 73 ? -10.807 -2.543 -5.778 1.00 95.19 73 LYS A C 1
ATOM 558 O O . LYS A 1 73 ? -11.204 -3.602 -6.249 1.00 95.19 73 LYS A O 1
ATOM 563 N N . ASN A 1 74 ? -11.000 -2.167 -4.510 1.00 92.94 74 ASN A N 1
ATOM 564 C CA . ASN A 1 74 ? -11.577 -3.004 -3.460 1.00 92.94 74 ASN A CA 1
ATOM 565 C C . ASN A 1 74 ? -10.899 -4.381 -3.379 1.00 92.94 74 ASN A C 1
ATOM 567 O O . ASN A 1 74 ? -11.582 -5.401 -3.346 1.00 92.94 74 ASN A O 1
ATOM 571 N N . CYS A 1 75 ? -9.563 -4.417 -3.404 1.00 92.69 75 CYS A N 1
ATOM 572 C CA . CYS A 1 75 ? -8.827 -5.678 -3.297 1.00 92.69 75 CYS A CA 1
ATOM 573 C C . CYS A 1 75 ? -9.096 -6.358 -1.952 1.00 92.69 75 CYS A C 1
ATOM 575 O O . CYS A 1 75 ? -8.971 -5.719 -0.912 1.00 92.69 75 CYS A O 1
ATOM 577 N N . ASP A 1 76 ? -9.408 -7.645 -1.988 1.00 91.69 76 ASP A N 1
ATOM 578 C CA . ASP A 1 76 ? -9.819 -8.474 -0.848 1.00 91.69 76 ASP A CA 1
ATOM 579 C C . ASP A 1 76 ? -8.714 -9.416 -0.344 1.00 91.69 76 ASP A C 1
ATOM 581 O O . ASP A 1 76 ? -8.919 -10.168 0.598 1.00 91.69 76 ASP A O 1
ATOM 585 N N . PHE A 1 77 ? -7.532 -9.376 -0.960 1.00 92.19 77 PHE A N 1
ATOM 586 C CA . PHE A 1 77 ? -6.396 -10.239 -0.627 1.00 92.19 77 PHE A CA 1
ATOM 587 C C . PHE A 1 77 ? -5.285 -9.521 0.154 1.00 92.19 77 PHE A C 1
ATOM 589 O O . PHE A 1 77 ? -4.186 -10.059 0.277 1.00 92.19 77 PHE A O 1
ATOM 596 N N . VAL A 1 78 ? -5.532 -8.295 0.637 1.00 96.06 78 VAL A N 1
ATOM 597 C CA . VAL A 1 78 ? -4.605 -7.647 1.576 1.00 96.06 78 VAL A CA 1
ATOM 598 C C . VAL A 1 78 ? -4.781 -8.304 2.934 1.00 96.06 78 VAL A C 1
ATOM 600 O O . VAL A 1 78 ? -5.897 -8.373 3.447 1.00 96.06 78 VAL A O 1
ATOM 603 N N . VAL A 1 79 ? -3.680 -8.792 3.486 1.00 94.44 79 VAL A N 1
ATOM 604 C CA . VAL A 1 79 ? -3.623 -9.503 4.757 1.00 94.44 79 VAL A CA 1
ATOM 605 C C . VAL A 1 79 ? -2.881 -8.647 5.772 1.00 94.44 79 VAL A C 1
ATOM 607 O O . VAL A 1 79 ? -2.015 -7.842 5.428 1.00 94.44 79 VAL A O 1
ATOM 610 N N . THR A 1 80 ? -3.254 -8.789 7.034 1.00 95.00 80 THR A N 1
ATOM 611 C CA . THR A 1 80 ? -2.483 -8.259 8.150 1.00 95.00 80 THR A CA 1
ATOM 612 C C . THR A 1 80 ? -2.665 -9.170 9.355 1.00 95.00 80 THR A C 1
ATOM 614 O O . THR A 1 80 ? -3.729 -9.770 9.531 1.00 95.00 80 THR A O 1
ATOM 617 N N . SER A 1 81 ? -1.643 -9.272 10.203 1.00 93.75 81 SER A N 1
ATOM 618 C CA . SER A 1 81 ? -1.782 -10.030 11.444 1.00 93.75 81 SER A CA 1
ATOM 619 C C . SER A 1 81 ? -2.784 -9.366 12.390 1.00 93.75 81 SER A C 1
ATOM 621 O O . SER A 1 81 ? -2.923 -8.140 12.412 1.00 93.75 81 SER A O 1
ATOM 623 N N . SER A 1 82 ? -3.428 -10.157 13.246 1.00 94.19 82 SER A N 1
ATOM 624 C CA . SER A 1 82 ? -4.324 -9.633 14.295 1.00 94.19 82 SER A CA 1
ATOM 625 C C . SER A 1 82 ? -3.674 -8.544 15.165 1.00 94.19 82 SER A C 1
ATOM 627 O O . SER A 1 82 ? -4.310 -7.544 15.496 1.00 94.19 82 SER A O 1
ATOM 629 N N . THR A 1 83 ? -2.388 -8.698 15.491 1.00 95.25 83 THR A N 1
ATOM 630 C CA . THR A 1 83 ? -1.620 -7.708 16.264 1.00 95.25 83 THR A CA 1
ATOM 631 C C . THR A 1 83 ? -1.422 -6.406 15.485 1.00 95.25 83 THR A C 1
ATOM 633 O O . THR A 1 83 ? -1.582 -5.323 16.048 1.00 95.25 83 THR A O 1
ATOM 636 N N . ASN A 1 84 ? -1.101 -6.493 14.192 1.00 94.69 84 ASN A N 1
ATOM 637 C CA . ASN A 1 84 ? -0.903 -5.319 13.340 1.00 94.69 84 ASN A CA 1
ATOM 638 C C . ASN A 1 84 ? -2.225 -4.585 13.073 1.00 94.69 84 ASN A C 1
ATOM 640 O O . ASN A 1 84 ? -2.251 -3.354 13.096 1.00 94.69 84 ASN A O 1
ATOM 644 N N . ALA A 1 85 ? -3.325 -5.322 12.878 1.00 94.00 85 ALA A N 1
ATOM 645 C CA . ALA A 1 85 ? -4.664 -4.749 12.766 1.00 94.00 85 ALA A CA 1
ATOM 646 C C . ALA A 1 85 ? -5.017 -3.937 14.016 1.00 94.00 85 ALA A C 1
ATOM 648 O O . ALA A 1 85 ? -5.338 -2.755 13.906 1.00 94.00 85 ALA A O 1
ATOM 649 N N . GLN A 1 86 ? -4.861 -4.538 15.202 1.00 95.25 86 GLN A N 1
ATOM 650 C CA . GLN A 1 86 ? -5.120 -3.855 16.468 1.00 95.25 86 GLN A CA 1
ATOM 651 C C . GLN A 1 86 ? -4.239 -2.610 16.632 1.00 95.25 86 GLN A C 1
ATOM 653 O O . GLN A 1 86 ? -4.729 -1.555 17.026 1.00 95.25 86 GLN A O 1
ATOM 658 N N . TYR A 1 87 ? -2.952 -2.705 16.296 1.00 95.62 87 TYR A N 1
ATOM 659 C CA . TYR A 1 87 ? -2.037 -1.567 16.344 1.00 95.62 87 TYR A CA 1
ATOM 660 C C . TYR A 1 87 ? -2.503 -0.399 15.463 1.00 95.62 87 TYR A C 1
ATOM 662 O O . TYR A 1 87 ? -2.492 0.756 15.896 1.00 95.62 87 TYR A O 1
ATOM 670 N N . LEU A 1 88 ? -2.930 -0.689 14.232 1.00 95.50 88 LEU A N 1
ATOM 671 C CA . LEU A 1 88 ? -3.445 0.318 13.307 1.00 95.50 88 LEU A CA 1
ATOM 672 C C . LEU A 1 88 ? -4.781 0.909 13.774 1.00 95.50 88 LEU A C 1
ATOM 674 O O . LEU A 1 88 ? -4.974 2.119 13.639 1.00 95.50 88 LEU A O 1
ATOM 678 N N . ASP A 1 89 ? -5.667 0.097 14.352 1.00 94.31 89 ASP A N 1
ATOM 679 C CA . ASP A 1 89 ? -6.928 0.556 14.945 1.00 94.31 89 ASP A CA 1
ATOM 680 C C . ASP A 1 89 ? -6.680 1.505 16.127 1.00 94.31 89 ASP A C 1
ATOM 682 O O . ASP A 1 89 ? -7.178 2.632 16.131 1.00 94.31 89 ASP A O 1
ATOM 686 N N . GLU A 1 90 ? -5.836 1.112 17.085 1.00 96.06 90 GLU A N 1
ATOM 687 C CA . GLU A 1 90 ? -5.449 1.950 18.230 1.00 96.06 90 GLU A CA 1
ATOM 688 C C . GLU A 1 90 ? -4.784 3.259 17.778 1.00 96.06 90 GLU A C 1
ATOM 690 O O . GLU A 1 90 ? -4.975 4.326 18.377 1.00 96.06 90 GLU A O 1
ATOM 695 N N . TRP A 1 91 ? -4.005 3.213 16.693 1.00 96.12 91 TRP A N 1
ATOM 696 C CA . TRP A 1 91 ? -3.459 4.424 16.097 1.00 96.12 91 TRP A CA 1
ATOM 697 C C . TRP A 1 91 ? -4.567 5.283 15.491 1.00 96.12 91 TRP A C 1
ATOM 699 O O . TRP A 1 91 ? -4.599 6.486 15.746 1.00 96.12 91 TRP A O 1
ATOM 709 N N . PHE A 1 92 ? -5.498 4.701 14.739 1.00 95.12 92 PHE A N 1
ATOM 710 C CA . PHE A 1 92 ? -6.591 5.437 14.107 1.00 95.12 92 PHE A CA 1
ATOM 711 C C . PHE A 1 92 ? -7.505 6.126 15.128 1.00 95.12 92 PHE A C 1
ATOM 713 O O . PHE A 1 92 ? -7.922 7.264 14.893 1.00 95.12 92 PHE A O 1
ATOM 720 N N . GLU A 1 93 ? -7.740 5.509 16.288 1.00 95.12 93 GLU A N 1
ATOM 721 C CA . GLU A 1 93 ? -8.454 6.130 17.412 1.00 95.12 93 GLU A CA 1
ATOM 722 C C . GLU A 1 93 ? -7.745 7.388 17.938 1.00 95.12 93 GLU A C 1
ATOM 724 O O . GLU A 1 93 ? -8.393 8.377 18.293 1.00 95.12 93 GLU A O 1
ATOM 729 N N . ARG A 1 94 ? -6.407 7.380 17.967 1.00 96.06 94 ARG A N 1
ATOM 730 C CA . ARG A 1 94 ? -5.586 8.506 18.443 1.00 96.06 94 ARG A CA 1
ATOM 731 C C . ARG A 1 94 ? -5.368 9.584 17.386 1.00 96.06 94 ARG A C 1
ATOM 733 O O . ARG A 1 94 ? -5.401 10.772 17.704 1.00 96.06 94 ARG A O 1
ATOM 740 N N . ASP A 1 95 ? -5.101 9.181 16.150 1.00 95.19 95 ASP A N 1
ATOM 741 C CA . ASP A 1 95 ? -4.870 10.059 15.009 1.00 95.19 95 ASP A CA 1
ATOM 742 C C . ASP A 1 95 ? -5.461 9.461 13.732 1.00 95.19 95 ASP A C 1
ATOM 744 O O . ASP A 1 95 ? -4.827 8.695 13.006 1.00 95.19 95 ASP A O 1
ATOM 748 N N . THR A 1 96 ? -6.667 9.919 13.398 1.00 94.62 96 THR A N 1
ATOM 749 C CA . THR A 1 96 ? -7.381 9.495 12.186 1.00 94.62 96 THR A CA 1
ATOM 750 C C . THR A 1 96 ? -6.614 9.741 10.879 1.00 94.62 96 THR A C 1
ATOM 752 O O . THR A 1 96 ? -6.958 9.175 9.836 1.00 94.62 96 THR A O 1
ATOM 755 N N . LYS A 1 97 ? -5.556 10.567 10.888 1.00 95.25 97 LYS A N 1
ATOM 756 C CA . LYS A 1 97 ? -4.730 10.810 9.700 1.00 95.25 97 LYS A CA 1
ATOM 757 C C . LYS A 1 97 ? -4.075 9.546 9.163 1.00 95.25 97 LYS A C 1
ATOM 759 O O . LYS A 1 97 ? -3.843 9.508 7.957 1.00 95.25 97 LYS A O 1
ATOM 764 N N . ILE A 1 98 ? -3.836 8.527 9.994 1.00 95.44 98 ILE A N 1
ATOM 765 C CA . ILE A 1 98 ? -3.198 7.272 9.568 1.00 95.44 98 ILE A CA 1
ATOM 766 C C . ILE A 1 98 ? -3.937 6.619 8.384 1.00 95.44 98 ILE A C 1
ATOM 768 O O . ILE A 1 98 ? -3.304 6.172 7.432 1.00 95.44 98 ILE A O 1
ATOM 772 N N . LEU A 1 99 ? -5.274 6.695 8.345 1.00 93.81 99 LEU A N 1
ATOM 773 C CA . LEU A 1 99 ? -6.079 6.230 7.201 1.00 93.81 99 LEU A CA 1
ATOM 774 C C . LEU A 1 99 ? -6.458 7.359 6.220 1.00 93.81 99 LEU A C 1
ATOM 776 O O . LEU A 1 99 ? -6.872 7.112 5.084 1.00 93.81 99 LEU A O 1
ATOM 780 N N . TYR A 1 100 ? -6.326 8.630 6.610 1.00 93.69 100 TYR A N 1
ATOM 781 C CA . TYR A 1 100 ? -6.750 9.770 5.785 1.00 93.69 100 TYR A CA 1
ATOM 782 C C . TYR A 1 100 ? -5.645 10.416 4.947 1.00 93.69 100 TYR A C 1
ATOM 784 O O . TYR A 1 100 ? -5.977 11.116 3.983 1.00 93.69 100 TYR A O 1
ATOM 792 N N . ASP A 1 101 ? -4.367 10.189 5.244 1.00 93.69 101 ASP A N 1
ATOM 793 C CA . ASP A 1 101 ? -3.248 10.909 4.623 1.00 93.69 101 ASP A CA 1
ATOM 794 C C . ASP A 1 101 ? -2.308 10.019 3.800 1.00 93.69 101 ASP A C 1
ATOM 796 O O . ASP A 1 101 ? -1.093 10.086 3.926 1.00 93.69 101 ASP A O 1
ATOM 800 N N . TRP A 1 102 ? -2.858 9.216 2.885 1.00 93.31 102 TRP A N 1
ATOM 801 C CA . TRP A 1 102 ? -2.060 8.405 1.950 1.00 93.31 102 TRP A CA 1
ATOM 802 C C . TRP A 1 102 ? -1.563 9.198 0.734 1.00 93.31 102 TRP A C 1
ATOM 804 O O . TRP A 1 102 ? -1.788 8.807 -0.412 1.00 93.31 102 TRP A O 1
ATOM 814 N N . LYS A 1 103 ? -0.973 10.372 0.961 1.00 92.19 103 LYS A N 1
ATOM 815 C CA . LYS A 1 103 ? -0.375 11.189 -0.105 1.00 92.19 103 LYS A CA 1
ATOM 816 C C . LYS A 1 103 ? 1.121 10.878 -0.251 1.00 92.19 103 LYS A C 1
ATOM 818 O O . LYS A 1 103 ? 1.750 10.520 0.748 1.00 92.19 103 LYS A O 1
ATOM 823 N N . PRO A 1 104 ? 1.715 11.094 -1.440 1.00 89.00 104 PRO A N 1
ATOM 824 C CA . PRO A 1 104 ? 3.166 11.063 -1.591 1.00 89.00 104 PRO A CA 1
ATOM 825 C C . PRO A 1 104 ? 3.835 11.981 -0.558 1.00 89.00 104 PRO A C 1
ATOM 827 O O . PRO A 1 104 ? 3.398 13.119 -0.365 1.00 89.00 104 PRO A O 1
ATOM 830 N N . GLY A 1 105 ? 4.852 11.473 0.139 1.00 87.94 105 GLY A N 1
ATOM 831 C CA . GLY A 1 105 ? 5.579 12.219 1.171 1.00 87.94 105 GLY A CA 1
ATOM 832 C C . GLY A 1 105 ? 4.992 12.164 2.588 1.00 87.94 105 GLY A C 1
ATOM 833 O O . GLY A 1 105 ? 5.628 12.683 3.497 1.00 87.94 105 GLY A O 1
ATOM 834 N N . SER A 1 106 ? 3.825 11.547 2.816 1.00 94.00 106 SER A N 1
ATOM 835 C CA . SER A 1 106 ? 3.326 11.334 4.184 1.00 94.00 106 SER A CA 1
ATOM 836 C C . SER A 1 106 ? 3.958 10.099 4.818 1.00 94.00 106 SER A C 1
ATOM 838 O O . SER A 1 106 ? 3.783 9.001 4.305 1.00 94.00 106 SER A O 1
ATOM 840 N N . GLU A 1 107 ? 4.635 10.261 5.954 1.00 95.12 107 GLU A N 1
ATOM 841 C CA . GLU A 1 107 ? 5.221 9.148 6.726 1.00 95.12 107 GLU A CA 1
ATOM 842 C C . GLU A 1 107 ? 4.164 8.150 7.229 1.00 95.12 107 GLU A C 1
ATOM 844 O O . GLU A 1 107 ? 4.468 6.999 7.521 1.00 95.12 107 GLU A O 1
ATOM 849 N N . LEU A 1 108 ? 2.892 8.560 7.277 1.00 96.25 108 LEU A N 1
ATOM 850 C CA . LEU A 1 108 ? 1.778 7.676 7.625 1.00 96.25 108 LEU A CA 1
ATOM 851 C C . LEU A 1 108 ? 1.560 6.576 6.575 1.00 96.25 108 LEU A C 1
ATOM 853 O O . LEU A 1 108 ? 1.022 5.520 6.899 1.00 96.25 108 LEU A O 1
ATOM 857 N N . VAL A 1 109 ? 1.999 6.799 5.331 1.00 96.88 109 VAL A N 1
ATOM 858 C CA . VAL A 1 109 ? 2.025 5.759 4.293 1.00 96.88 109 VAL A CA 1
ATOM 859 C C . VAL A 1 109 ? 2.964 4.633 4.694 1.00 96.88 109 VAL A C 1
ATOM 861 O O . VAL A 1 109 ? 2.599 3.475 4.530 1.00 96.88 109 VAL A O 1
ATOM 864 N N . ASP A 1 110 ? 4.137 4.965 5.228 1.00 96.88 110 ASP A N 1
ATOM 865 C CA . ASP A 1 110 ? 5.169 3.995 5.588 1.00 96.88 110 ASP A CA 1
ATOM 866 C C . ASP A 1 110 ? 4.615 3.014 6.616 1.00 96.88 110 ASP A C 1
ATOM 868 O O . ASP A 1 110 ? 4.745 1.806 6.455 1.00 96.88 110 ASP A O 1
ATOM 872 N N . VAL A 1 111 ? 3.933 3.547 7.631 1.00 96.50 111 VAL A N 1
ATOM 873 C CA . VAL A 1 111 ? 3.304 2.765 8.697 1.00 96.50 111 VAL A CA 1
ATOM 874 C C . VAL A 1 111 ? 2.246 1.817 8.136 1.00 96.50 111 VAL A C 1
ATOM 876 O O . VAL A 1 111 ? 2.298 0.616 8.378 1.00 96.50 111 VAL A O 1
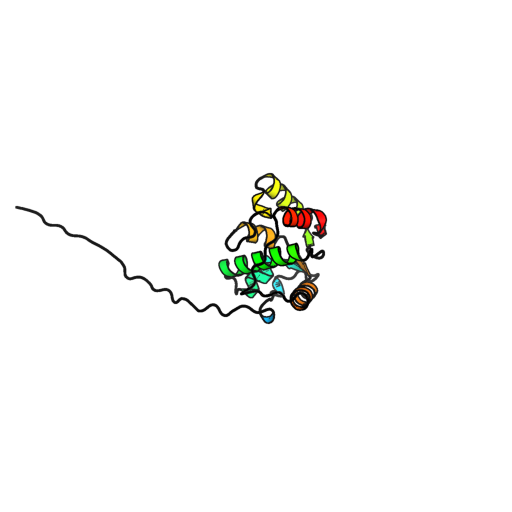ATOM 879 N N . VAL A 1 112 ? 1.279 2.334 7.371 1.00 96.88 112 VAL A N 1
ATOM 880 C CA . VAL A 1 112 ? 0.186 1.498 6.847 1.00 96.88 112 VAL A CA 1
ATOM 881 C C . VAL A 1 112 ? 0.720 0.455 5.865 1.00 96.88 112 VAL A C 1
ATOM 883 O O . VAL A 1 112 ? 0.287 -0.693 5.895 1.00 96.88 112 VAL A O 1
ATOM 886 N N . ALA A 1 113 ? 1.673 0.825 5.008 1.00 97.44 113 ALA A N 1
ATOM 887 C CA . ALA A 1 113 ? 2.241 -0.067 4.001 1.00 97.44 113 ALA A CA 1
ATOM 888 C C . ALA A 1 113 ? 3.118 -1.178 4.600 1.00 97.44 113 ALA A C 1
ATOM 890 O O . ALA A 1 113 ? 3.193 -2.252 4.008 1.00 97.44 113 ALA A O 1
ATOM 891 N N . GLN A 1 114 ? 3.756 -0.945 5.752 1.00 97.25 114 GLN A N 1
ATOM 892 C CA . GLN A 1 114 ? 4.499 -1.976 6.491 1.00 97.25 114 GLN A CA 1
ATOM 893 C C . GLN A 1 114 ? 3.584 -3.070 7.048 1.00 97.25 114 GLN A C 1
ATOM 895 O O . GLN A 1 114 ? 4.024 -4.198 7.229 1.00 97.25 114 GLN A O 1
ATOM 900 N N . HIS A 1 115 ? 2.316 -2.745 7.297 1.00 97.00 115 HIS A N 1
ATOM 901 C CA . HIS A 1 115 ? 1.331 -3.659 7.875 1.00 97.00 115 HIS A CA 1
ATOM 902 C C . HIS A 1 115 ? 0.298 -4.167 6.862 1.00 97.00 115 HIS A C 1
ATOM 904 O O . HIS A 1 115 ? -0.595 -4.924 7.236 1.00 97.00 115 HIS A O 1
ATOM 910 N N . ALA A 1 116 ? 0.402 -3.747 5.601 1.00 97.12 116 ALA A N 1
ATOM 911 C CA . ALA A 1 116 ? -0.410 -4.234 4.496 1.00 97.12 116 ALA A CA 1
ATOM 912 C C . ALA A 1 116 ? 0.385 -5.292 3.729 1.00 97.12 116 ALA A C 1
ATOM 914 O O . ALA A 1 116 ? 1.260 -4.948 2.931 1.00 97.12 116 ALA A O 1
ATOM 915 N N . GLU A 1 117 ? 0.089 -6.563 3.954 1.00 97.31 117 GLU A N 1
ATOM 916 C CA . GLU A 1 117 ? 0.759 -7.682 3.295 1.00 97.31 117 GLU A CA 1
ATOM 917 C C . GLU A 1 117 ? -0.077 -8.198 2.129 1.00 97.31 117 GLU A C 1
ATOM 919 O O . GLU A 1 117 ? -1.307 -8.129 2.122 1.00 97.31 117 GLU A O 1
ATOM 924 N N . VAL A 1 118 ? 0.595 -8.689 1.094 1.00 97.19 118 VAL A N 1
ATOM 925 C CA . VAL A 1 118 ? -0.050 -9.269 -0.084 1.00 97.19 118 VAL A CA 1
ATOM 926 C C . VAL A 1 118 ? 0.682 -10.535 -0.514 1.00 97.19 118 VAL A C 1
ATOM 928 O O . VAL A 1 118 ? 1.911 -10.579 -0.426 1.00 97.19 118 VAL A O 1
ATOM 931 N N . PRO A 1 119 ? -0.029 -11.539 -1.054 1.00 96.38 119 PRO A N 1
ATOM 932 C CA . PRO A 1 119 ? 0.620 -12.661 -1.711 1.00 96.38 119 PRO A CA 1
ATOM 933 C C . PRO A 1 119 ? 1.253 -12.147 -3.010 1.00 96.38 119 PRO A C 1
ATOM 935 O O . PRO A 1 119 ? 0.556 -11.653 -3.906 1.00 96.38 119 PRO A O 1
ATOM 938 N N . TYR A 1 120 ? 2.578 -12.225 -3.113 1.00 96.12 120 TYR A N 1
ATOM 939 C CA . TYR A 1 120 ? 3.344 -11.475 -4.115 1.00 96.12 120 TYR A CA 1
ATOM 940 C C . TYR A 1 120 ? 2.972 -11.814 -5.570 1.00 96.12 120 TYR A C 1
ATOM 942 O O . TYR A 1 120 ? 2.727 -10.917 -6.383 1.00 96.12 120 TYR A O 1
ATOM 950 N N . GLU A 1 121 ? 2.879 -13.102 -5.906 1.00 94.25 121 GLU A N 1
ATOM 951 C CA . GLU A 1 121 ? 2.581 -13.558 -7.272 1.00 94.25 121 GLU A CA 1
ATOM 952 C C . GLU A 1 121 ? 1.153 -13.183 -7.734 1.00 94.25 121 GLU A C 1
ATOM 954 O O . GLU A 1 121 ? 0.997 -12.580 -8.812 1.00 94.25 121 GLU A O 1
ATOM 959 N N . PRO A 1 122 ? 0.088 -13.438 -6.937 1.00 95.12 122 PRO A N 1
ATOM 960 C CA . PRO A 1 122 ? -1.245 -12.918 -7.238 1.00 95.12 122 PRO A CA 1
ATOM 961 C C . PRO A 1 122 ? -1.284 -11.393 -7.341 1.00 95.12 122 PRO A C 1
ATOM 963 O O . PRO A 1 122 ? -1.921 -10.857 -8.251 1.00 95.12 122 PRO A O 1
ATOM 966 N N . PHE A 1 123 ? -0.570 -10.687 -6.463 1.00 96.81 123 PHE A N 1
ATOM 967 C CA . PHE A 1 123 ? -0.492 -9.232 -6.487 1.00 96.81 123 PHE A CA 1
ATOM 968 C C . PHE A 1 123 ? 0.123 -8.708 -7.793 1.00 96.81 123 PHE A C 1
ATOM 970 O O . PHE A 1 123 ? -0.476 -7.848 -8.445 1.00 96.81 123 PHE A O 1
ATOM 977 N N . ARG A 1 124 ? 1.256 -9.254 -8.258 1.00 95.25 124 ARG A N 1
ATOM 978 C CA . ARG A 1 124 ? 1.854 -8.852 -9.549 1.00 95.25 124 ARG A CA 1
ATOM 979 C C . ARG A 1 124 ? 0.926 -9.116 -10.729 1.00 95.25 124 ARG A C 1
ATOM 981 O O . ARG A 1 124 ? 0.777 -8.263 -11.614 1.00 95.25 124 ARG A O 1
ATOM 988 N N . SER A 1 125 ? 0.274 -10.277 -10.732 1.00 94.56 125 SER A N 1
ATOM 989 C CA . SER A 1 125 ? -0.713 -10.634 -11.754 1.00 94.56 125 SER A CA 1
ATOM 990 C C . SER A 1 125 ? -1.878 -9.643 -11.760 1.00 94.56 125 SER A C 1
ATOM 992 O O . SER A 1 125 ? -2.292 -9.155 -12.814 1.00 94.56 125 SER A O 1
ATOM 994 N N . PHE A 1 126 ? -2.365 -9.273 -10.576 1.00 95.94 126 PHE A N 1
ATOM 995 C CA . PHE A 1 126 ? -3.419 -8.285 -10.402 1.00 95.94 126 PHE A CA 1
ATOM 996 C C . PHE A 1 126 ? -3.020 -6.903 -10.937 1.00 95.94 126 PHE A C 1
ATOM 998 O O . PHE A 1 126 ? -3.778 -6.317 -11.715 1.00 95.94 126 PHE A O 1
ATOM 1005 N N . LEU A 1 127 ? -1.832 -6.395 -10.587 1.00 95.88 127 LEU A N 1
ATOM 1006 C CA . LEU A 1 127 ? -1.343 -5.098 -11.073 1.00 95.88 127 LEU A CA 1
ATOM 1007 C C . LEU A 1 127 ? -1.286 -5.049 -12.603 1.00 95.88 127 LEU A C 1
ATOM 1009 O O . LEU A 1 127 ? -1.711 -4.062 -13.210 1.00 95.88 127 LEU A O 1
ATOM 1013 N N . THR A 1 128 ? -0.820 -6.133 -13.222 1.00 94.12 128 THR A N 1
ATOM 1014 C CA . THR A 1 128 ? -0.747 -6.269 -14.681 1.00 94.12 128 THR A CA 1
ATOM 1015 C C . THR A 1 128 ? -2.139 -6.272 -15.306 1.00 94.12 128 THR A C 1
ATOM 1017 O O . THR A 1 128 ? -2.428 -5.468 -16.196 1.00 94.12 128 THR A O 1
ATOM 1020 N N . ASN A 1 129 ? -3.044 -7.107 -14.793 1.00 94.81 129 ASN A N 1
ATOM 1021 C CA . ASN A 1 129 ? -4.412 -7.237 -15.302 1.00 94.81 129 ASN A CA 1
ATOM 1022 C C . ASN A 1 129 ? -5.216 -5.938 -15.159 1.00 94.81 129 ASN A C 1
ATOM 1024 O O . ASN A 1 129 ? -5.997 -5.577 -16.041 1.00 94.81 129 ASN A O 1
ATOM 1028 N N . GLN A 1 130 ? -5.002 -5.208 -14.065 1.00 94.75 130 GLN A N 1
ATOM 1029 C CA . GLN A 1 130 ? -5.665 -3.935 -13.793 1.00 94.75 130 GLN A CA 1
ATOM 1030 C C . GLN A 1 130 ? -4.932 -2.723 -14.381 1.00 94.75 130 GLN A C 1
ATOM 1032 O O . GLN A 1 130 ? -5.402 -1.596 -14.200 1.00 94.75 130 GLN A O 1
ATOM 1037 N N . LYS A 1 131 ? -3.834 -2.949 -15.119 1.00 92.31 131 LYS A N 1
ATOM 1038 C CA . LYS A 1 131 ? -3.044 -1.927 -15.817 1.00 92.31 131 LYS A CA 1
ATOM 1039 C C . LYS A 1 131 ? -2.575 -0.816 -14.876 1.00 92.31 131 LYS A C 1
ATOM 1041 O O . LYS A 1 131 ? -2.775 0.369 -15.151 1.00 92.31 131 LYS A O 1
ATOM 1046 N N . PHE A 1 132 ? -2.002 -1.197 -13.737 1.00 94.25 132 PHE A N 1
ATOM 1047 C CA . PHE A 1 132 ? -1.364 -0.245 -12.833 1.00 94.25 132 PHE A CA 1
ATOM 1048 C C . PHE A 1 132 ? -0.197 0.468 -13.539 1.00 94.25 132 PHE A C 1
ATOM 1050 O O . PHE A 1 132 ? 0.525 -0.135 -14.330 1.00 94.25 132 PHE A O 1
ATOM 1057 N N . VAL A 1 133 ? -0.030 1.765 -13.279 1.00 91.81 133 VAL A N 1
ATOM 1058 C CA . VAL A 1 133 ? 1.003 2.612 -13.887 1.00 91.81 133 VAL A CA 1
ATOM 1059 C C . VAL A 1 133 ? 1.760 3.332 -12.764 1.00 91.81 133 VAL A C 1
ATOM 1061 O O . VAL A 1 133 ? 1.206 4.261 -12.173 1.00 91.81 133 VAL A O 1
ATOM 1064 N N . PRO A 1 134 ? 3.012 2.941 -12.460 1.00 88.38 134 PRO A N 1
ATOM 1065 C CA . PRO A 1 134 ? 3.721 3.413 -11.266 1.00 88.38 134 PRO A CA 1
ATOM 1066 C C . PRO A 1 134 ? 4.118 4.891 -11.324 1.00 88.38 134 PRO A C 1
ATOM 1068 O O . PRO A 1 134 ? 4.061 5.589 -10.314 1.00 88.38 134 PRO A O 1
ATOM 1071 N N . THR A 1 135 ? 4.524 5.394 -12.493 1.00 83.69 135 THR A N 1
ATOM 1072 C CA . THR A 1 135 ? 5.091 6.747 -12.603 1.00 83.69 135 THR A CA 1
ATOM 1073 C C . THR A 1 135 ? 4.017 7.821 -12.731 1.00 83.69 135 THR A C 1
ATOM 1075 O O . THR A 1 135 ? 3.979 8.764 -11.945 1.00 83.69 135 THR A O 1
ATOM 1078 N N . THR A 1 136 ? 3.132 7.693 -13.723 1.00 75.31 136 THR A N 1
ATOM 1079 C CA . THR A 1 136 ? 2.340 8.830 -14.227 1.00 75.31 136 THR A CA 1
ATOM 1080 C C . THR A 1 136 ? 0.917 8.893 -13.686 1.00 75.31 136 THR A C 1
ATOM 1082 O O . THR A 1 136 ? 0.307 9.965 -13.679 1.00 75.31 136 THR A O 1
ATOM 1085 N N . ALA A 1 137 ? 0.361 7.770 -13.229 1.00 79.88 137 ALA A N 1
ATOM 1086 C CA . ALA A 1 137 ? -1.013 7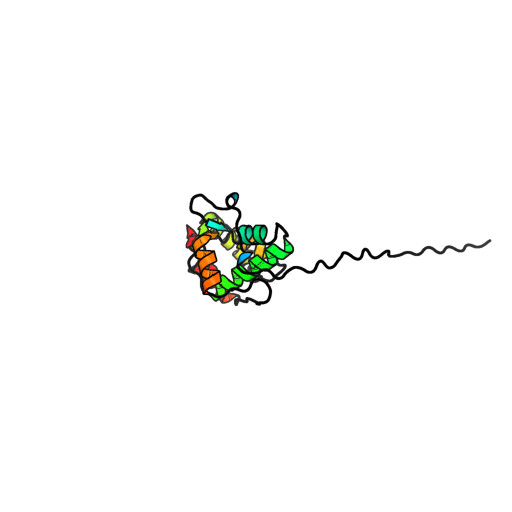.741 -12.760 1.00 79.88 137 ALA A CA 1
ATOM 1087 C C . ALA A 1 137 ? -1.124 8.274 -11.328 1.00 79.88 137 ALA A C 1
ATOM 1089 O O . ALA A 1 137 ? -0.403 7.870 -10.416 1.00 79.88 137 ALA A O 1
ATOM 1090 N N . LYS A 1 138 ? -2.093 9.171 -11.123 1.00 83.62 138 LYS A N 1
ATOM 1091 C CA . LYS A 1 138 ? -2.517 9.595 -9.789 1.00 83.62 138 LYS A CA 1
ATOM 1092 C C . LYS A 1 138 ? -3.625 8.668 -9.315 1.00 83.62 138 LYS A C 1
ATOM 1094 O O . LYS A 1 138 ? -4.714 8.648 -9.892 1.00 83.62 138 LYS A O 1
ATOM 1099 N N . TYR A 1 139 ? -3.354 7.927 -8.250 1.00 87.62 139 TYR A N 1
ATOM 1100 C CA . TYR A 1 139 ? -4.356 7.116 -7.575 1.00 87.62 139 TYR A CA 1
ATOM 1101 C C . TYR A 1 139 ? -4.848 7.853 -6.341 1.00 87.62 139 TYR A C 1
ATOM 1103 O O . TYR A 1 139 ? -4.065 8.330 -5.528 1.00 87.62 139 TYR A O 1
ATOM 1111 N N . THR A 1 140 ? -6.165 7.971 -6.224 1.00 87.88 140 THR A N 1
ATOM 1112 C CA . THR A 1 140 ? -6.816 8.568 -5.065 1.00 87.88 140 THR A CA 1
ATOM 1113 C C . THR A 1 140 ? -7.984 7.687 -4.650 1.00 87.88 140 THR A C 1
ATOM 1115 O O . THR A 1 140 ? -8.700 7.138 -5.490 1.00 87.88 140 THR A O 1
ATOM 1118 N N . ALA A 1 141 ? -8.160 7.569 -3.341 1.00 89.19 141 ALA A N 1
ATOM 1119 C CA . ALA A 1 141 ? -9.313 6.961 -2.696 1.00 89.19 141 ALA A CA 1
ATOM 1120 C C . ALA A 1 141 ? -9.879 7.976 -1.697 1.00 89.19 141 ALA A C 1
ATOM 1122 O O . ALA A 1 141 ? -9.119 8.754 -1.111 1.00 89.19 141 ALA A O 1
ATOM 1123 N N . THR A 1 142 ? -11.201 8.014 -1.537 1.00 92.25 142 THR A N 1
ATOM 1124 C CA . THR A 1 142 ? -11.838 8.909 -0.561 1.00 92.25 142 THR A CA 1
ATOM 1125 C C . THR A 1 142 ? -11.521 8.438 0.856 1.00 92.25 142 THR A C 1
ATOM 1127 O O . THR A 1 142 ? -11.240 7.263 1.073 1.00 92.25 142 THR A O 1
ATOM 1130 N N . ARG A 1 143 ? -11.589 9.342 1.841 1.00 93.25 143 ARG A N 1
ATOM 1131 C CA . ARG A 1 143 ? -11.368 8.983 3.254 1.00 93.25 143 ARG A CA 1
ATOM 1132 C C . ARG A 1 143 ? -12.265 7.825 3.697 1.00 93.25 143 ARG A C 1
ATOM 1134 O O . ARG A 1 143 ? -11.764 6.868 4.267 1.00 93.25 143 ARG A O 1
ATOM 1141 N N . ASN A 1 144 ? -13.553 7.890 3.354 1.00 94.25 144 ASN A N 1
ATOM 1142 C CA . ASN A 1 144 ? -14.514 6.843 3.699 1.00 94.25 144 ASN A CA 1
ATOM 1143 C C . ASN A 1 144 ? -14.158 5.504 3.046 1.00 94.25 144 ASN A C 1
ATOM 1145 O O . ASN A 1 144 ? -14.158 4.497 3.737 1.00 94.25 144 ASN A O 1
ATOM 1149 N N . ALA A 1 145 ? -13.785 5.504 1.759 1.00 94.44 145 ALA A N 1
ATOM 1150 C CA . ALA A 1 145 ? -13.406 4.273 1.067 1.00 94.44 145 ALA A CA 1
ATOM 1151 C C . ALA A 1 145 ? -12.176 3.608 1.699 1.00 94.44 145 ALA A C 1
ATOM 1153 O O . ALA A 1 145 ? -12.113 2.389 1.773 1.00 94.44 145 ALA A O 1
ATOM 1154 N N . ARG A 1 146 ? -11.208 4.394 2.186 1.00 94.81 146 ARG A N 1
ATOM 1155 C CA . ARG A 1 146 ? -10.016 3.856 2.860 1.00 94.81 146 ARG A CA 1
ATOM 1156 C C . ARG A 1 146 ? -10.355 3.194 4.188 1.00 94.81 146 ARG A C 1
ATOM 1158 O O . ARG A 1 146 ? -9.850 2.113 4.453 1.00 94.81 146 ARG A O 1
ATOM 1165 N N . VAL A 1 147 ? -11.211 3.833 4.988 1.00 94.69 147 VAL A N 1
ATOM 1166 C CA . VAL A 1 147 ? -11.664 3.284 6.275 1.00 94.69 147 VAL A CA 1
ATOM 1167 C C . VAL A 1 147 ? -12.478 2.016 6.061 1.00 94.69 147 VAL A C 1
ATOM 1169 O O . VAL A 1 147 ? -12.179 1.004 6.676 1.00 94.69 147 VAL A O 1
ATOM 1172 N N . GLU A 1 148 ? -13.459 2.049 5.158 1.00 94.94 148 GLU A N 1
ATOM 1173 C CA . GLU A 1 148 ? -14.292 0.887 4.836 1.00 94.94 148 GLU A CA 1
ATOM 1174 C C . GLU A 1 148 ? -13.443 -0.280 4.325 1.00 94.94 148 GLU A C 1
ATOM 1176 O O . GLU A 1 148 ? -13.568 -1.398 4.812 1.00 94.94 148 GLU A O 1
ATOM 1181 N N . TRP A 1 149 ? -12.520 -0.008 3.401 1.00 95.19 149 TRP A N 1
ATOM 1182 C CA . TRP A 1 149 ? -11.621 -1.023 2.865 1.00 95.19 149 TRP A CA 1
ATOM 1183 C C . TRP A 1 149 ? -10.720 -1.635 3.945 1.00 95.19 149 TRP A C 1
ATOM 1185 O O . TRP A 1 149 ? -10.616 -2.855 4.025 1.00 95.19 149 TRP A O 1
ATOM 1195 N N . PHE A 1 150 ? -10.122 -0.814 4.809 1.00 92.88 150 PHE A N 1
ATOM 1196 C CA . PHE A 1 150 ? -9.308 -1.299 5.923 1.00 92.88 150 PHE A CA 1
ATOM 1197 C C . PHE A 1 150 ? -10.129 -2.142 6.916 1.00 92.88 150 PHE A C 1
ATOM 1199 O O . PHE A 1 150 ? -9.728 -3.245 7.259 1.00 92.88 150 PHE A O 1
ATOM 1206 N N . GLN A 1 151 ? -11.306 -1.666 7.329 1.00 91.00 151 GLN A N 1
ATOM 1207 C CA . GLN A 1 151 ? -12.101 -2.309 8.384 1.00 91.00 151 GLN A CA 1
ATOM 1208 C C . GLN A 1 151 ? -12.891 -3.539 7.924 1.00 91.00 151 GLN A C 1
ATOM 1210 O O . GLN A 1 151 ? -13.267 -4.359 8.757 1.00 91.00 151 GLN A O 1
ATOM 1215 N N . GLN A 1 152 ? -13.218 -3.643 6.633 1.00 92.50 152 GLN A N 1
ATOM 1216 C CA . GLN A 1 152 ? -14.141 -4.672 6.136 1.00 92.50 152 GLN A CA 1
ATOM 1217 C C . GLN A 1 152 ? -13.523 -5.641 5.131 1.00 92.50 152 GLN A C 1
ATOM 1219 O O . GLN A 1 152 ? -14.062 -6.731 4.956 1.00 92.50 152 GLN A O 1
ATOM 1224 N N . MET A 1 153 ? -12.446 -5.249 4.444 1.00 93.31 153 MET A N 1
ATOM 1225 C CA . MET A 1 153 ? -11.905 -6.021 3.317 1.00 93.31 153 MET A CA 1
ATOM 1226 C C . MET A 1 153 ? -10.516 -6.588 3.586 1.00 93.31 153 MET A C 1
ATOM 1228 O O . MET A 1 153 ? -10.111 -7.518 2.894 1.00 93.31 153 MET A O 1
ATOM 1232 N N . TRP A 1 154 ? -9.773 -6.034 4.546 1.00 92.94 154 TRP A N 1
ATOM 1233 C CA . TRP A 1 154 ? -8.503 -6.628 4.938 1.00 92.94 154 TRP A CA 1
ATOM 1234 C C . TRP A 1 154 ? -8.758 -7.945 5.662 1.00 92.94 154 TRP A C 1
ATOM 1236 O O . TRP A 1 154 ? -9.594 -8.043 6.561 1.00 92.94 154 TRP A O 1
ATOM 1246 N N . CYS A 1 155 ? -8.020 -8.966 5.253 1.00 89.69 155 CYS A N 1
ATOM 1247 C CA . CYS A 1 155 ? -8.049 -10.268 5.883 1.00 89.69 155 CYS A CA 1
ATOM 1248 C C . CYS A 1 155 ? -7.175 -10.214 7.140 1.00 89.69 155 CYS A C 1
ATOM 1250 O O . CYS A 1 155 ? -5.953 -10.123 7.046 1.00 89.69 155 CYS A O 1
ATOM 1252 N N . VAL A 1 156 ? -7.810 -10.248 8.310 1.00 88.00 156 VAL A N 1
ATOM 1253 C CA . VAL A 1 156 ? -7.116 -10.295 9.602 1.00 88.00 156 VAL A CA 1
ATOM 1254 C C . VAL A 1 156 ? -6.918 -11.758 9.989 1.00 88.00 156 VAL A C 1
ATOM 1256 O O . VAL A 1 156 ? -7.902 -12.485 10.154 1.00 88.00 156 VAL A O 1
ATOM 1259 N N . GLY A 1 157 ? -5.657 -12.188 10.076 1.00 74.56 157 GLY A N 1
ATOM 1260 C CA . GLY A 1 157 ? -5.252 -13.587 10.270 1.00 74.56 157 GLY A CA 1
ATOM 1261 C C . GLY A 1 157 ? -4.205 -13.783 11.350 1.00 74.56 157 GLY A C 1
ATOM 1262 O O . GLY A 1 157 ? -3.551 -12.787 11.740 1.00 74.56 157 GLY A O 1
#

Organism: NCBI:txid2527986

Secondary structure (DSSP, 8-state):
-------------------------TTT----GGGS-TTSEEEHHHHHHHHTTT-HHHHHHHHHHHHHHHHHTT-S--EE-HHHHHHHHHHHHH-THHHH--STT-HHHHHHHHS-EEEHHHHHHHHHHTT--TTT------HHHHHHHHHHHSEE-

Foldseek 3Di:
DDDDDDDDDDDPPPPDPPPPPDFDDLVLQDADPVQADPQQKHFLLRSLCSSVVNPPQRSLLQLLLLLLVCLVVLPQQWEFELVLLVVLVVVCVVPVCLQVPSHRPDCSSNSVRRGTMGRPVVSSVVCVVVVPGRGPDDGHDHSVSSVCSSVPRYHHD

Sequence (157 aa):
MADSETENKANEAEQTPEEAVQPLTLADIKASPEDMDEDGFVSLWNIASHTCDQDIVQARELASKLLCFLCKKNCDFVVTSSTNAQYLDEWFERDTKILYDWKPGSELVDVVAQHAEVPYEPFRSFLTNQKFVPTTAKYTATRNARVEWFQQMWCVG

pLDDT: mean 86.8, std 17.19, range [39.53, 98.0]